Protein AF-A0A924ZQ50-F1 (afdb_monomer)

Nearest PDB structures (foldseek):
  4h9d-assembly1_A  TM=5.809E-01  e=6.322E-04  Geobacter metallireducens GS-15
  8d2p-assembly1_A  TM=6.680E-01  e=6.551E-03  Acidothermus cellulolyticus 11B
  4h9d-assembly1_B  TM=6.074E-01  e=2.237E-03  Geobacter metallireducens GS-15
  4h9d-assembly1_C  TM=6.379E-01  e=6.551E-03  Geobacter metallireducens GS-15
  6o0y-assembly1_A  TM=4.515E-01  e=3.093E-01  Streptococcus pyogenes

Sequence (157 aa):
MKKLSELKLLQSIKTGKGLIKLIFSLRTIRRTEKVTDVKRTALTKKQRERVLEKTDAHCHICGIKLEPNDFHADHVKPHSAGGIHAENNYLPSCAICNKLRWHYSPEEIQVILKLGVWAKTKVLDESDLGVAIANHFVKHEMSLRQKRKGSANKKEV

Radius of gyration: 18.88 Å; Cα contacts (8 Å, |Δi|>4): 139; chains: 1; bounding box: 37×43×46 Å

pLDDT: mean 89.22, std 12.05, range [37.66, 98.56]

Solvent-accessible surface area (backbone atoms only — not comparable to full-atom values): 9201 Å² total; per-residue (Å²): 131,85,79,72,59,63,69,60,53,59,73,68,50,89,45,72,72,49,51,52,51,48,56,51,47,52,55,48,50,61,61,73,59,45,55,76,90,75,82,87,68,85,78,53,72,71,51,49,53,57,29,30,57,77,47,78,33,22,15,78,82,81,60,49,80,46,53,98,91,57,61,40,79,38,54,73,49,34,56,49,69,70,28,65,90,44,69,91,34,38,40,30,23,43,73,66,56,49,62,73,50,63,74,59,51,76,62,53,48,53,52,51,50,53,51,50,57,52,50,52,56,37,42,73,64,65,40,76,65,13,48,49,53,49,53,56,50,52,54,50,52,53,51,54,53,52,52,52,52,58,57,51,65,64,72,79,110

Secondary struct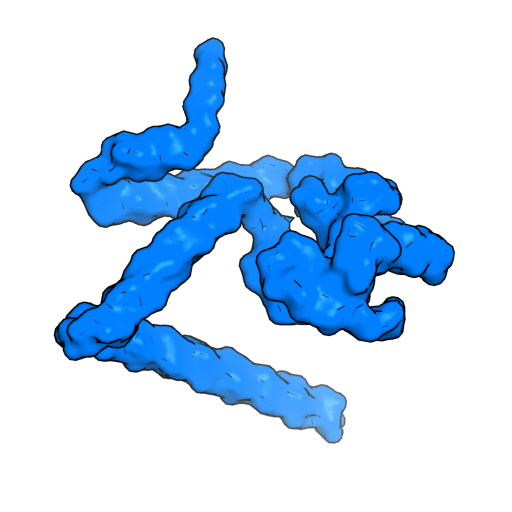ure (DSSP, 8-state):
-----HHHHHHH--SHHHHHHHHHHHHHHHHHTPPP-PPP-PPPHHHHHHHHHTTTTB-TTT--B-BTTB-EEEESS-GGGT--SSGGGEEEE-HHHHHHHTT--HHHHHHHHHHHHHHHHHHTT--HHHHHHHHHHHHHHHHHHHHHHHHHHTT--

Foldseek 3Di:
DPPPPCVVVVVVDDDPVSVVVSLVVQVVCLVVLFDPDDDDDDDDLVLLVVQCVVLVQAAPPPRHHHDSVAWDFAFCQDVRNVGDPDSVRTHTHHPVVSVVPPNRDPSSVVSVVVVVVVLVVLLVVVPPSNVVSVVVVVVVVVVVVVVVVVVVVVVVD

Structure (mmCIF, N/CA/C/O backbone):
data_AF-A0A924ZQ50-F1
#
_entry.id   AF-A0A924ZQ50-F1
#
loop_
_atom_site.group_PDB
_atom_site.id
_atom_site.type_symbol
_atom_site.label_atom_id
_atom_site.label_alt_id
_atom_site.label_comp_id
_atom_site.label_asym_id
_atom_site.label_entity_id
_atom_site.label_seq_id
_atom_site.pdbx_PDB_ins_code
_atom_site.Cartn_x
_atom_site.Cartn_y
_atom_site.Cartn_z
_atom_site.occupancy
_atom_site.B_iso_or_equiv
_atom_site.auth_seq_id
_atom_site.auth_comp_id
_atom_site.auth_asym_id
_atom_site.auth_atom_id
_atom_site.pdbx_PDB_model_num
ATOM 1 N N . MET A 1 1 ? -8.324 29.001 -7.395 1.00 37.66 1 MET A N 1
ATOM 2 C CA . MET A 1 1 ? -7.704 28.103 -8.401 1.00 37.66 1 MET A CA 1
ATOM 3 C C . MET A 1 1 ? -8.115 26.669 -8.084 1.00 37.66 1 MET A C 1
ATOM 5 O O . MET A 1 1 ? -7.916 26.248 -6.953 1.00 37.66 1 MET A O 1
ATOM 9 N N . LYS A 1 2 ? -8.743 25.931 -9.012 1.00 40.94 2 LYS A N 1
ATOM 10 C CA . LYS A 1 2 ? -9.105 24.519 -8.774 1.00 40.94 2 LYS A CA 1
ATOM 11 C C . LYS A 1 2 ? -7.809 23.704 -8.679 1.00 40.94 2 LYS A C 1
ATOM 13 O O . LYS A 1 2 ? -7.076 23.646 -9.662 1.00 40.94 2 LYS A O 1
ATOM 18 N N . LYS A 1 3 ? -7.514 23.112 -7.515 1.00 51.44 3 LYS A N 1
ATOM 19 C CA . LYS A 1 3 ? -6.412 22.148 -7.348 1.00 51.44 3 LYS A CA 1
ATOM 20 C C . LYS A 1 3 ? -6.671 21.036 -8.375 1.00 51.44 3 LYS A C 1
ATOM 22 O O . LYS A 1 3 ? -7.692 20.355 -8.280 1.00 51.44 3 LYS A O 1
ATOM 27 N N . LEU A 1 4 ? -5.855 20.928 -9.429 1.00 56.84 4 LEU A N 1
ATOM 28 C CA . LEU A 1 4 ? -5.987 19.794 -10.344 1.00 56.84 4 LEU A CA 1
ATOM 29 C C . LE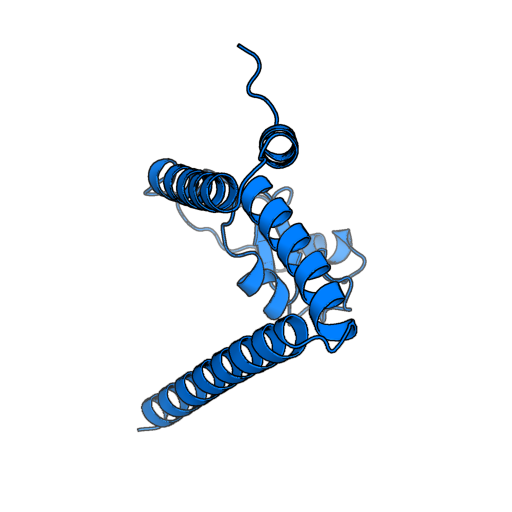U A 1 4 ? -5.788 18.532 -9.506 1.00 56.84 4 LEU A C 1
ATOM 31 O O . LEU A 1 4 ? -4.816 18.448 -8.760 1.00 56.84 4 LEU A O 1
ATOM 35 N N . SER A 1 5 ? -6.698 17.565 -9.627 1.00 63.19 5 SER A N 1
ATOM 36 C CA . SER A 1 5 ? -6.483 16.231 -9.065 1.00 63.19 5 SER A CA 1
ATOM 37 C C . SER A 1 5 ? -5.115 15.736 -9.533 1.00 63.19 5 SER A C 1
ATOM 39 O O . SER A 1 5 ? -4.858 15.760 -10.738 1.00 63.19 5 SER A O 1
ATOM 41 N N . GLU A 1 6 ? -4.243 15.301 -8.629 1.00 64.62 6 GLU A N 1
ATOM 42 C CA . GLU A 1 6 ? -2.827 15.040 -8.938 1.00 64.62 6 GLU A CA 1
ATOM 43 C C . GLU A 1 6 ? -2.646 13.914 -9.976 1.00 64.62 6 GLU A C 1
ATOM 45 O O . GLU A 1 6 ? -1.638 13.853 -10.678 1.00 64.62 6 GLU A O 1
ATOM 50 N N . LEU A 1 7 ? -3.683 13.102 -10.211 1.00 64.31 7 LEU A N 1
ATOM 51 C CA . LEU A 1 7 ? -3.731 12.167 -11.336 1.00 64.31 7 LEU A CA 1
ATOM 52 C C . LEU A 1 7 ? -3.655 12.858 -12.717 1.00 64.31 7 LEU A C 1
ATOM 54 O O . LEU A 1 7 ? -3.057 12.317 -13.645 1.00 64.31 7 LEU A O 1
ATOM 58 N N . LYS A 1 8 ? -4.211 14.070 -12.854 1.00 71.38 8 LYS A N 1
ATOM 59 C CA . LYS A 1 8 ? -4.071 14.915 -14.056 1.00 71.38 8 LYS A CA 1
ATOM 60 C C . LYS A 1 8 ? -2.648 15.454 -14.191 1.00 71.38 8 LYS A C 1
ATOM 62 O O . LYS A 1 8 ? -2.157 15.613 -15.304 1.00 71.38 8 LYS A O 1
ATOM 67 N N . LEU A 1 9 ? -1.965 15.691 -13.067 1.00 71.44 9 LEU A N 1
ATOM 68 C CA . LEU A 1 9 ? -0.561 16.090 -13.075 1.00 71.44 9 LEU A CA 1
ATOM 69 C C . LEU A 1 9 ? 0.308 14.949 -13.610 1.00 71.44 9 LEU A C 1
ATOM 71 O O . LEU A 1 9 ? 1.117 15.191 -14.500 1.00 71.44 9 LEU A O 1
ATOM 75 N N . LEU A 1 10 ? 0.069 13.705 -13.174 1.00 80.19 10 LEU A N 1
ATOM 76 C CA . LEU A 1 10 ? 0.759 12.530 -13.718 1.00 80.19 10 LEU A CA 1
ATOM 77 C C . LEU A 1 10 ? 0.606 12.414 -15.247 1.00 80.19 10 LEU A C 1
ATOM 79 O O . LEU A 1 10 ? 1.589 12.149 -15.930 1.00 80.19 10 LEU A O 1
ATOM 83 N N . GLN A 1 11 ? -0.590 12.660 -15.792 1.00 81.62 11 GLN A N 1
ATOM 84 C CA . GLN A 1 11 ? -0.853 12.615 -17.242 1.00 81.62 11 GLN A CA 1
ATOM 85 C C . GLN A 1 11 ? -0.095 13.689 -18.039 1.00 81.62 11 GLN A C 1
ATOM 87 O O . GLN A 1 11 ? 0.165 13.511 -19.225 1.00 81.62 11 GLN A O 1
ATOM 92 N N . SER A 1 12 ? 0.267 14.800 -17.396 1.00 85.19 12 SER A N 1
ATOM 93 C CA . SER A 1 12 ? 1.005 15.904 -18.022 1.00 85.19 12 SER A CA 1
ATOM 94 C C . SER A 1 12 ? 2.530 15.724 -18.002 1.00 85.19 12 SER A C 1
ATOM 96 O O . SER A 1 12 ? 3.252 16.472 -18.666 1.00 85.19 12 SER A O 1
ATOM 98 N N . ILE A 1 13 ? 3.042 14.746 -17.245 1.00 90.12 13 ILE A N 1
ATOM 99 C CA . ILE A 1 13 ? 4.480 14.505 -17.092 1.00 90.12 13 ILE A CA 1
ATOM 100 C C . ILE A 1 13 ? 5.037 13.855 -18.358 1.00 90.12 13 ILE A C 1
ATOM 102 O O . ILE A 1 13 ? 4.616 12.776 -18.759 1.00 90.12 13 ILE A O 1
ATOM 106 N N . LYS A 1 14 ? 6.050 14.496 -18.949 1.00 92.00 14 LYS A N 1
ATOM 107 C CA . LYS A 1 14 ? 6.687 14.044 -20.199 1.00 92.00 14 LYS A CA 1
ATOM 108 C C . LYS A 1 14 ? 8.049 13.375 -20.009 1.00 92.00 14 LYS A C 1
ATOM 110 O O . LYS A 1 14 ? 8.627 12.884 -20.968 1.00 92.00 14 LYS A O 1
ATOM 115 N N . THR A 1 15 ? 8.611 13.403 -18.798 1.00 95.12 15 THR A N 1
ATOM 116 C CA . THR A 1 15 ? 9.980 12.928 -18.539 1.00 95.12 15 THR A CA 1
ATOM 117 C C . THR A 1 15 ? 10.083 12.169 -17.221 1.00 95.12 15 THR A C 1
ATOM 119 O O . THR A 1 15 ? 9.364 12.465 -16.264 1.00 95.12 15 THR A O 1
ATOM 122 N N . GLY A 1 16 ? 11.052 11.251 -17.127 1.00 93.94 16 GLY A N 1
ATOM 123 C CA . GLY A 1 16 ? 11.357 10.542 -15.878 1.00 93.94 16 GLY A CA 1
ATOM 124 C C . GLY A 1 16 ? 11.728 11.488 -14.728 1.00 93.94 16 GLY A C 1
ATOM 125 O O . GLY A 1 16 ? 11.264 11.308 -13.604 1.00 93.94 16 GLY A O 1
ATOM 126 N N . LYS A 1 17 ? 12.467 12.574 -15.013 1.00 96.00 17 LYS A N 1
ATOM 127 C CA . LYS A 1 17 ? 12.763 13.631 -14.025 1.00 96.00 17 LYS A CA 1
ATOM 128 C C . LYS A 1 17 ? 11.485 14.282 -13.479 1.00 96.00 17 LYS A C 1
ATOM 130 O O . LYS A 1 17 ? 11.430 14.603 -12.295 1.00 96.00 17 LYS A O 1
ATOM 135 N N . GLY A 1 18 ? 10.460 14.462 -14.315 1.00 94.75 18 GLY A N 1
ATOM 136 C CA . GLY A 1 18 ? 9.156 14.972 -13.889 1.00 94.75 18 GLY A CA 1
ATOM 137 C C . GLY A 1 18 ? 8.437 14.022 -12.928 1.00 94.75 18 GLY A C 1
ATOM 138 O O . GLY A 1 18 ? 7.946 14.467 -11.893 1.00 94.75 18 GLY A O 1
ATOM 139 N N . LEU A 1 19 ? 8.451 12.715 -13.212 1.00 94.50 19 LEU A N 1
ATOM 140 C CA . LEU A 1 19 ? 7.853 11.701 -12.335 1.00 94.50 19 LEU A CA 1
ATOM 141 C C . LEU A 1 19 ? 8.544 11.647 -10.969 1.00 94.50 19 LEU A C 1
ATOM 143 O O . LEU A 1 19 ? 7.880 11.616 -9.936 1.00 94.50 19 LEU A O 1
ATOM 147 N N . ILE A 1 20 ? 9.876 11.703 -10.962 1.00 96.19 20 ILE A N 1
ATOM 148 C CA . ILE A 1 20 ? 10.668 11.758 -9.730 1.00 96.19 20 ILE A CA 1
ATOM 149 C C . ILE A 1 20 ? 10.268 12.983 -8.894 1.00 96.19 20 ILE A C 1
ATOM 151 O O . ILE A 1 20 ? 9.989 12.845 -7.703 1.00 96.19 20 ILE A O 1
ATOM 155 N N . LYS A 1 21 ? 10.172 14.169 -9.513 1.00 95.06 21 LYS A N 1
ATOM 156 C CA . LYS A 1 21 ? 9.731 15.399 -8.831 1.00 95.06 21 LYS A CA 1
ATOM 157 C C . LYS A 1 21 ? 8.324 15.268 -8.244 1.00 95.06 21 LYS A C 1
ATOM 159 O O . LYS A 1 21 ? 8.121 15.686 -7.107 1.00 95.06 21 LYS A O 1
ATOM 164 N N . LEU A 1 22 ? 7.385 14.665 -8.978 1.00 92.75 22 LEU A N 1
ATOM 165 C CA . LEU A 1 22 ? 6.033 14.405 -8.478 1.00 92.75 22 LEU A CA 1
ATOM 166 C C . LEU A 1 22 ? 6.070 13.527 -7.223 1.00 92.75 22 LEU A C 1
ATOM 168 O O . LEU A 1 22 ? 5.545 13.925 -6.190 1.00 92.75 22 LEU A O 1
ATOM 172 N N . ILE A 1 23 ? 6.740 12.373 -7.279 1.00 94.62 23 ILE A N 1
ATOM 173 C CA . ILE A 1 23 ? 6.826 11.439 -6.144 1.00 94.62 23 ILE A CA 1
ATOM 174 C C . ILE A 1 23 ? 7.458 12.114 -4.918 1.00 94.62 23 ILE A C 1
ATOM 176 O O . ILE A 1 23 ? 6.980 11.938 -3.795 1.00 94.62 23 ILE A O 1
ATOM 180 N N . PHE A 1 24 ? 8.508 12.917 -5.116 1.00 95.50 24 PHE A N 1
ATOM 181 C CA . PHE A 1 24 ? 9.101 13.699 -4.031 1.00 95.50 24 PHE A CA 1
ATOM 182 C C . PHE A 1 24 ? 8.125 14.722 -3.450 1.00 95.50 24 PHE A C 1
ATOM 184 O O . PHE A 1 24 ? 8.027 14.824 -2.230 1.00 95.50 24 PHE A O 1
ATOM 191 N N . SER A 1 25 ? 7.392 15.449 -4.295 1.00 93.56 25 SER A N 1
ATOM 192 C CA . SER A 1 25 ? 6.405 16.434 -3.852 1.00 93.56 25 SER A CA 1
ATOM 193 C C . SER A 1 25 ? 5.301 15.787 -3.015 1.00 93.56 25 SER A C 1
ATOM 195 O O . SER A 1 25 ? 5.063 16.244 -1.900 1.00 93.56 25 SER A O 1
ATOM 197 N N . LEU A 1 26 ? 4.720 14.679 -3.483 1.00 92.31 26 LEU A N 1
ATOM 198 C CA . LEU A 1 26 ? 3.684 13.939 -2.756 1.00 92.31 26 LEU A CA 1
ATOM 199 C C . LEU A 1 26 ? 4.175 13.461 -1.383 1.00 92.31 26 LEU A C 1
ATOM 201 O O . LEU A 1 26 ? 3.523 13.664 -0.357 1.00 92.31 26 LEU A O 1
ATOM 205 N N . ARG A 1 27 ? 5.387 12.893 -1.343 1.00 94.12 27 ARG A N 1
ATOM 206 C CA . ARG A 1 27 ? 6.023 12.461 -0.095 1.00 94.12 27 ARG A CA 1
ATOM 207 C C . ARG A 1 27 ? 6.245 13.625 0.869 1.00 94.12 27 ARG A C 1
ATOM 209 O O . ARG A 1 27 ? 6.107 13.435 2.078 1.00 94.12 27 ARG A O 1
ATOM 216 N N . THR A 1 28 ? 6.650 14.788 0.363 1.00 94.50 28 THR A N 1
ATOM 217 C CA . THR A 1 28 ? 6.859 15.989 1.178 1.00 94.50 28 THR A CA 1
ATOM 218 C C . THR A 1 28 ? 5.536 16.481 1.747 1.00 94.50 28 THR A C 1
ATOM 220 O O . THR A 1 28 ? 5.452 16.618 2.962 1.00 94.50 28 THR A O 1
ATOM 223 N N . ILE A 1 29 ? 4.500 16.624 0.914 1.00 91.12 29 ILE A N 1
ATOM 224 C CA . ILE A 1 29 ? 3.156 17.060 1.326 1.00 91.12 29 ILE A CA 1
ATOM 225 C C . ILE A 1 29 ? 2.627 16.177 2.459 1.00 91.12 29 ILE A C 1
ATOM 227 O O . ILE A 1 29 ? 2.320 16.675 3.541 1.00 91.12 29 ILE A O 1
ATOM 231 N N . ARG A 1 30 ? 2.635 14.848 2.282 1.00 91.12 30 ARG A N 1
ATOM 232 C CA . ARG A 1 30 ? 2.183 13.915 3.328 1.00 91.12 30 ARG A CA 1
ATOM 233 C C . ARG A 1 30 ? 2.948 14.070 4.646 1.00 91.12 30 ARG A C 1
ATOM 235 O O . ARG A 1 30 ? 2.392 13.841 5.718 1.00 91.12 30 ARG A O 1
ATOM 242 N N . ARG A 1 31 ? 4.245 14.380 4.583 1.00 91.38 31 ARG A N 1
ATOM 243 C CA . ARG A 1 31 ? 5.083 14.552 5.778 1.00 91.38 31 ARG A CA 1
ATOM 244 C C . ARG A 1 31 ? 4.811 15.875 6.481 1.00 91.38 31 ARG A C 1
ATOM 246 O O . ARG A 1 31 ? 4.807 15.886 7.707 1.00 91.38 31 ARG A O 1
ATOM 253 N N . THR A 1 32 ? 4.608 16.952 5.727 1.00 90.38 32 THR A N 1
ATOM 254 C CA . THR A 1 32 ? 4.369 18.296 6.266 1.00 90.38 32 THR A CA 1
ATOM 255 C C . THR A 1 32 ? 2.953 18.464 6.800 1.00 90.38 32 THR A C 1
ATOM 257 O O . THR A 1 32 ? 2.763 19.144 7.796 1.00 90.38 32 THR A O 1
ATOM 260 N N . GLU A 1 33 ? 1.966 17.807 6.191 1.00 87.56 33 GLU A N 1
ATOM 261 C CA . GLU A 1 33 ? 0.559 17.854 6.621 1.00 87.56 33 GLU A CA 1
ATOM 262 C C . GLU A 1 33 ? 0.239 16.863 7.754 1.00 87.56 33 GLU A C 1
ATOM 264 O O . GLU A 1 33 ? -0.923 16.642 8.101 1.00 87.56 33 GLU A O 1
ATOM 269 N N . LYS A 1 34 ? 1.262 16.228 8.339 1.00 86.94 34 LYS A N 1
ATOM 270 C CA . LYS A 1 34 ? 1.072 15.263 9.416 1.00 86.94 34 LYS A CA 1
ATOM 271 C C . LYS A 1 34 ? 0.576 15.967 10.679 1.00 86.94 34 LYS A C 1
ATOM 273 O O . LYS A 1 34 ? 1.306 16.736 11.293 1.00 86.94 34 LYS A O 1
ATOM 278 N N . VAL A 1 35 ? -0.626 15.613 11.119 1.00 86.12 35 VAL A N 1
ATOM 279 C CA . VAL A 1 35 ? -1.202 16.087 12.380 1.00 86.12 35 VAL A CA 1
ATOM 280 C C . VAL A 1 35 ? -0.499 15.404 13.561 1.00 86.12 35 VAL A C 1
ATOM 282 O O . VAL A 1 35 ? -0.353 14.173 13.579 1.00 86.12 35 VAL A O 1
ATOM 285 N N . THR A 1 36 ? -0.051 16.197 14.537 1.00 76.62 36 THR A N 1
ATOM 286 C CA . THR A 1 36 ? 0.500 15.728 15.819 1.00 76.62 36 THR A CA 1
ATOM 287 C C . THR A 1 36 ? -0.604 15.648 16.880 1.00 76.62 36 THR A C 1
ATOM 289 O O . THR A 1 36 ? -1.660 16.252 16.733 1.00 76.62 36 THR A O 1
ATOM 292 N N . ASP A 1 37 ? -0.399 14.835 17.919 1.00 70.50 37 ASP A N 1
ATOM 293 C CA . ASP A 1 37 ? -1.243 14.804 19.132 1.00 70.50 37 ASP A CA 1
ATOM 294 C C . ASP A 1 37 ? -2.703 14.344 18.989 1.00 70.50 37 ASP A C 1
ATOM 296 O O . ASP A 1 37 ? -3.528 14.542 19.880 1.00 70.50 37 ASP A O 1
ATOM 300 N N . VAL A 1 38 ? -3.036 13.623 17.917 1.00 72.44 38 VAL A N 1
ATOM 301 C CA . VAL A 1 38 ? -4.354 12.981 17.814 1.00 72.44 38 VAL A CA 1
ATOM 302 C C . VAL A 1 38 ? -4.379 11.705 18.672 1.00 72.44 38 VAL A C 1
ATOM 304 O O . VAL A 1 38 ? -3.571 10.786 18.493 1.00 72.44 38 VAL A O 1
ATOM 307 N N . LYS A 1 39 ? -5.302 11.652 19.641 1.00 78.31 39 LYS A N 1
ATOM 308 C CA . LYS A 1 39 ? -5.442 10.534 20.585 1.00 78.31 39 LYS A CA 1
ATOM 309 C C . LYS A 1 39 ? -5.934 9.275 19.873 1.00 78.31 39 LYS A C 1
ATOM 311 O O . LYS A 1 39 ? -7.020 9.256 19.292 1.00 78.31 39 LYS A O 1
ATOM 316 N N . ARG A 1 40 ? -5.168 8.189 19.999 1.00 79.81 40 ARG A N 1
ATOM 317 C CA . ARG A 1 40 ? -5.566 6.882 19.469 1.00 79.81 40 ARG A CA 1
ATOM 318 C C . ARG A 1 40 ? -6.617 6.221 20.345 1.00 79.81 40 ARG A C 1
ATOM 320 O O . ARG A 1 4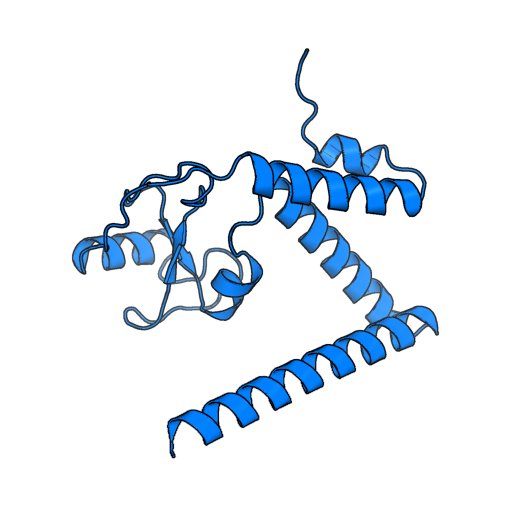0 ? -6.430 6.114 21.553 1.00 79.81 40 ARG A O 1
ATOM 327 N N . THR A 1 41 ? -7.681 5.729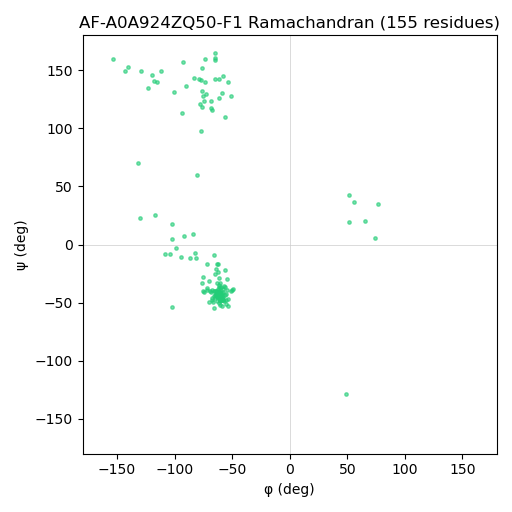 19.717 1.00 84.69 41 THR A N 1
ATOM 328 C CA . THR A 1 41 ? -8.731 4.952 20.390 1.00 84.69 41 THR A CA 1
ATOM 329 C C . THR A 1 41 ? -8.879 3.592 19.717 1.00 84.69 41 THR A C 1
ATOM 331 O O . THR A 1 41 ? -8.876 3.500 18.487 1.00 84.69 41 THR A O 1
ATOM 334 N N . ALA A 1 42 ? -8.971 2.532 20.521 1.00 86.88 42 ALA A N 1
ATOM 335 C CA . ALA A 1 42 ? -9.215 1.181 20.030 1.00 86.88 42 ALA A CA 1
ATOM 336 C C . ALA A 1 42 ? -10.704 0.985 19.708 1.00 86.88 42 ALA A C 1
ATOM 338 O O . ALA A 1 42 ? -11.571 1.482 20.425 1.00 86.88 42 ALA A O 1
ATOM 339 N N . LEU A 1 43 ? -10.998 0.239 18.642 1.00 90.19 43 LEU A N 1
ATOM 340 C CA . LEU A 1 43 ? -12.363 -0.190 18.345 1.00 90.19 43 LEU A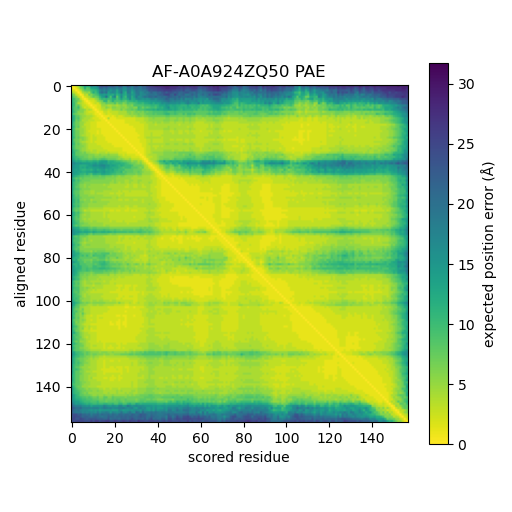 CA 1
ATOM 341 C C . LEU A 1 43 ? -12.789 -1.301 19.308 1.00 90.19 43 LEU A C 1
ATOM 343 O O . LEU A 1 43 ? -12.022 -2.223 19.585 1.00 90.19 43 LEU A O 1
ATOM 347 N N . THR A 1 44 ? -14.040 -1.247 19.751 1.00 93.56 44 THR A N 1
ATOM 348 C CA . THR A 1 44 ? -14.695 -2.356 20.455 1.00 93.56 44 THR A CA 1
ATOM 349 C C . THR A 1 44 ? -14.861 -3.571 19.536 1.00 93.56 44 THR A C 1
ATOM 351 O O . THR A 1 44 ? -14.879 -3.436 18.310 1.00 93.56 44 THR A O 1
ATOM 354 N N . LYS A 1 45 ? -15.055 -4.765 20.112 1.00 94.00 45 LYS A N 1
ATOM 355 C CA . LYS A 1 45 ? -15.326 -5.994 19.344 1.00 94.00 45 LYS A CA 1
ATOM 356 C C . LYS A 1 45 ? -16.517 -5.825 18.389 1.00 94.00 45 LYS A C 1
ATOM 358 O O . LYS A 1 45 ? -16.376 -6.074 17.199 1.00 94.00 45 LYS A O 1
ATOM 363 N N . LYS A 1 46 ? -17.627 -5.267 18.883 1.00 95.00 46 LYS A N 1
ATOM 364 C CA . LYS A 1 46 ? -18.838 -5.013 18.087 1.00 95.00 46 LYS A CA 1
ATOM 365 C C . LYS A 1 46 ? -18.598 -4.038 16.925 1.00 95.00 46 LYS A C 1
ATOM 367 O O . LYS A 1 46 ? -19.166 -4.197 15.854 1.00 95.00 46 LYS A O 1
ATOM 372 N N . GLN A 1 47 ? -17.754 -3.018 17.116 1.00 95.00 47 GLN A N 1
ATOM 373 C CA . GLN A 1 47 ? -17.352 -2.126 16.018 1.00 95.00 47 GLN A CA 1
ATOM 374 C C . GLN A 1 47 ? -16.487 -2.854 14.989 1.00 95.00 47 GLN A C 1
ATOM 376 O O . GLN A 1 47 ? -16.628 -2.611 13.797 1.00 95.00 47 GLN A O 1
ATOM 381 N N . ARG A 1 48 ? -15.586 -3.740 15.429 1.00 95.62 48 ARG A N 1
ATOM 382 C CA . ARG A 1 48 ? -14.761 -4.542 14.518 1.00 95.62 48 ARG A CA 1
ATOM 383 C C . ARG A 1 48 ? -15.613 -5.489 13.673 1.00 95.62 48 ARG A C 1
ATOM 385 O O . ARG A 1 48 ? -15.394 -5.540 12.470 1.00 95.62 48 ARG A O 1
ATOM 392 N N . GLU A 1 49 ? -16.591 -6.160 14.274 1.00 96.06 49 GLU A N 1
ATOM 393 C CA . GLU A 1 49 ? -17.568 -6.999 13.561 1.00 96.06 49 GLU A CA 1
ATOM 394 C C . GLU A 1 49 ? -18.281 -6.191 12.467 1.00 96.06 49 GLU A C 1
ATOM 396 O O . GLU A 1 49 ? -18.196 -6.543 11.293 1.00 96.06 49 GLU A O 1
ATOM 401 N N . ARG A 1 50 ? -18.824 -5.014 12.806 1.00 96.81 50 ARG A N 1
ATOM 402 C CA . ARG A 1 50 ? -19.456 -4.126 11.814 1.00 96.81 50 ARG A CA 1
ATOM 403 C C . ARG A 1 50 ? -18.504 -3.633 10.728 1.00 96.81 50 ARG A C 1
ATOM 405 O O . ARG A 1 50 ? -18.912 -3.466 9.587 1.00 96.81 50 ARG A O 1
ATOM 412 N N . VAL A 1 51 ? -17.229 -3.384 11.045 1.00 97.25 51 VAL A N 1
ATOM 413 C CA . VAL A 1 51 ? -16.224 -3.035 10.025 1.00 97.25 51 VAL A CA 1
ATOM 414 C C . VAL A 1 51 ? -16.014 -4.197 9.056 1.00 97.25 51 VAL A C 1
ATOM 416 O O . VAL A 1 51 ? -15.936 -3.954 7.857 1.00 97.25 51 VAL A O 1
ATOM 419 N N . LEU A 1 52 ? -15.935 -5.432 9.553 1.00 97.69 52 LEU A N 1
ATOM 420 C CA . LEU A 1 52 ? -15.752 -6.629 8.732 1.00 97.69 52 LEU A CA 1
ATOM 421 C C . LEU A 1 52 ? -16.947 -6.886 7.799 1.00 97.69 52 LEU A C 1
ATOM 423 O O . LEU A 1 52 ? -16.758 -7.237 6.635 1.00 97.69 52 LEU A O 1
ATOM 427 N N . GLU A 1 53 ? -18.166 -6.664 8.293 1.00 97.50 53 GLU A N 1
ATOM 428 C CA . GLU A 1 53 ? -19.418 -6.842 7.543 1.00 97.50 53 GLU A CA 1
ATOM 429 C C . GLU A 1 53 ? -19.517 -5.933 6.308 1.00 97.50 53 GLU A C 1
ATOM 431 O O . GLU A 1 53 ? -20.112 -6.326 5.307 1.00 97.50 53 GLU A O 1
ATOM 436 N N . LYS A 1 54 ? -18.875 -4.753 6.318 1.00 97.75 54 LYS A N 1
ATOM 437 C CA . LYS A 1 54 ? -18.918 -3.788 5.197 1.00 97.75 54 LYS A CA 1
ATOM 438 C C . LYS A 1 54 ? -18.460 -4.349 3.854 1.00 97.75 54 LYS A C 1
ATOM 440 O O . LYS A 1 54 ? -18.754 -3.756 2.820 1.00 97.75 54 LYS A O 1
ATOM 445 N N . THR A 1 55 ? -17.672 -5.416 3.871 1.00 97.94 55 THR A N 1
ATOM 446 C CA . THR A 1 55 ? -17.060 -6.006 2.677 1.00 97.94 55 THR A CA 1
ATOM 447 C C . THR A 1 55 ? -17.293 -7.512 2.604 1.00 97.94 55 THR A C 1
ATOM 449 O O . THR A 1 55 ? -16.509 -8.219 1.972 1.00 97.94 55 THR A O 1
ATOM 452 N N . ASP A 1 56 ? -18.329 -8.019 3.283 1.00 98.00 56 ASP A N 1
ATOM 453 C CA . ASP A 1 56 ? -18.598 -9.458 3.394 1.00 98.00 56 ASP A CA 1
ATOM 454 C C . ASP A 1 56 ? -17.358 -10.246 3.870 1.00 98.00 56 ASP A C 1
ATOM 456 O O . ASP A 1 56 ? -16.969 -11.280 3.323 1.00 98.00 56 ASP A O 1
ATOM 460 N N . ALA A 1 57 ? -16.651 -9.706 4.866 1.00 97.88 57 ALA A N 1
ATOM 461 C CA . ALA A 1 57 ? -15.398 -10.265 5.363 1.00 97.88 57 ALA A CA 1
ATOM 462 C C . ALA A 1 57 ? -14.309 -10.453 4.285 1.00 97.88 57 ALA A C 1
ATOM 464 O O . ALA A 1 57 ? -13.535 -11.403 4.345 1.00 97.88 57 ALA A O 1
ATOM 465 N N . HIS A 1 58 ? -14.209 -9.545 3.311 1.00 98.56 58 HIS A N 1
ATOM 466 C CA . HIS A 1 58 ? -13.093 -9.502 2.361 1.00 98.56 58 HIS A CA 1
ATOM 467 C C . HIS A 1 58 ? -12.222 -8.264 2.573 1.00 98.56 58 HIS A C 1
ATOM 469 O O . HIS A 1 58 ? -12.689 -7.197 2.972 1.00 98.56 58 HIS A O 1
ATOM 475 N N . CYS A 1 59 ? -10.928 -8.358 2.280 1.00 98.31 59 CYS A N 1
ATOM 476 C CA . CYS A 1 59 ? -10.056 -7.192 2.292 1.00 98.31 59 CYS A CA 1
ATOM 477 C C . CYS A 1 59 ? -10.537 -6.167 1.262 1.00 98.31 59 CYS A C 1
ATOM 479 O O . CYS A 1 59 ? -10.599 -6.469 0.074 1.00 98.31 59 CYS A O 1
ATOM 481 N N . HIS A 1 60 ? -10.761 -4.924 1.691 1.00 97.69 60 HIS A N 1
ATOM 482 C CA . HIS A 1 60 ? -11.240 -3.865 0.797 1.00 97.69 60 HIS A CA 1
ATOM 483 C C . HIS A 1 60 ? -10.244 -3.460 -0.311 1.00 97.69 60 HIS A C 1
ATOM 485 O O . HIS A 1 60 ? -10.595 -2.677 -1.187 1.00 97.69 60 HIS A O 1
ATOM 491 N N . ILE A 1 61 ? -8.997 -3.948 -0.251 1.00 96.62 61 ILE A N 1
ATOM 492 C CA . ILE A 1 61 ? -7.929 -3.628 -1.209 1.00 96.62 61 ILE A CA 1
ATOM 493 C C . ILE A 1 61 ? -7.728 -4.773 -2.204 1.00 96.62 61 ILE A C 1
ATOM 495 O O . ILE A 1 61 ? -7.737 -4.534 -3.406 1.00 96.62 61 ILE A O 1
ATOM 499 N N . CYS A 1 62 ? -7.516 -6.005 -1.725 1.00 97.44 62 CYS A N 1
ATOM 500 C CA . CYS A 1 62 ? -7.204 -7.148 -2.593 1.00 97.44 62 CYS A CA 1
ATOM 501 C C . CYS A 1 62 ? -8.332 -8.175 -2.737 1.00 97.44 62 CYS A C 1
ATOM 503 O O . CYS A 1 62 ? -8.190 -9.098 -3.531 1.00 97.44 62 CYS A O 1
ATOM 505 N N . GLY A 1 63 ? -9.415 -8.057 -1.967 1.00 97.81 63 GLY A N 1
ATOM 506 C CA . GLY A 1 63 ? -10.547 -8.980 -2.030 1.00 97.81 63 GLY A CA 1
ATOM 507 C C . GLY A 1 63 ? -10.311 -10.356 -1.403 1.00 97.81 63 GLY A C 1
ATOM 508 O O . GLY A 1 63 ? -11.188 -11.200 -1.510 1.00 97.81 63 GLY A O 1
ATOM 509 N N . ILE A 1 64 ? -9.175 -10.617 -0.741 1.00 97.88 64 ILE A N 1
ATOM 510 C CA . ILE A 1 64 ? -8.975 -11.895 -0.032 1.00 97.88 64 ILE A CA 1
ATOM 511 C C . ILE A 1 64 ? -9.968 -12.030 1.128 1.00 97.88 64 ILE A C 1
ATOM 513 O O . ILE A 1 64 ? -10.239 -11.035 1.806 1.00 97.88 64 ILE A O 1
ATOM 517 N N . LYS A 1 65 ? -10.480 -13.241 1.375 1.00 98.19 65 LYS A N 1
ATOM 518 C CA . LYS A 1 65 ? -11.313 -13.524 2.551 1.00 98.19 65 LYS A CA 1
ATOM 519 C C . LYS A 1 65 ? -10.509 -13.277 3.831 1.00 98.19 65 LYS A C 1
ATOM 521 O O . LYS A 1 65 ? -9.303 -13.522 3.880 1.00 98.19 65 LYS A O 1
ATOM 526 N N . LEU A 1 66 ? -11.180 -12.738 4.836 1.00 98.12 66 LEU A N 1
ATOM 527 C CA . LEU A 1 66 ? -10.636 -12.393 6.138 1.00 98.12 66 LEU A CA 1
ATOM 528 C C . LEU A 1 66 ? -11.338 -13.207 7.214 1.00 98.12 66 LEU A C 1
ATOM 530 O O . LEU A 1 66 ? -12.561 -13.348 7.196 1.00 98.12 66 LEU A O 1
ATOM 534 N N . GLU A 1 67 ? -10.561 -13.658 8.192 1.00 94.88 67 GLU A N 1
ATOM 535 C CA . GLU A 1 67 ? -11.110 -14.276 9.389 1.00 94.88 67 GLU A CA 1
ATOM 536 C C . GLU A 1 67 ? -11.523 -13.193 10.397 1.00 94.88 67 GLU A C 1
ATOM 538 O O . GLU A 1 67 ? -10.807 -12.195 10.557 1.00 94.88 67 GLU A O 1
ATOM 543 N N . PRO A 1 68 ? -12.629 -13.369 11.146 1.00 91.19 68 PRO A N 1
ATOM 544 C CA . PRO A 1 68 ? -13.106 -12.364 12.100 1.00 91.19 68 PRO A CA 1
ATOM 545 C C . PRO A 1 68 ? -12.072 -11.918 13.141 1.00 91.19 68 PRO A C 1
ATOM 547 O O . PRO A 1 68 ? -12.085 -10.770 13.594 1.00 91.19 68 PRO A O 1
ATOM 550 N N . ASN A 1 69 ? -11.145 -12.811 13.491 1.00 89.56 69 ASN A N 1
ATOM 551 C CA . ASN A 1 69 ? -10.088 -12.551 14.464 1.00 89.56 69 ASN A CA 1
ATOM 552 C C . ASN A 1 69 ? -8.736 -12.189 13.826 1.00 89.56 69 ASN A C 1
ATOM 554 O O . ASN A 1 69 ? -7.809 -11.855 14.561 1.00 89.56 69 ASN A O 1
ATOM 558 N N . ASP A 1 70 ? -8.621 -12.199 12.494 1.00 91.69 70 ASP A N 1
ATOM 559 C CA . ASP A 1 70 ? -7.369 -11.941 11.772 1.00 91.69 70 ASP A CA 1
ATOM 560 C C . ASP A 1 70 ? -7.564 -10.924 10.637 1.00 91.69 70 ASP A C 1
ATOM 562 O O . ASP A 1 70 ? -7.529 -11.224 9.442 1.00 91.69 70 ASP A O 1
ATOM 566 N N . PHE A 1 71 ? -7.802 -9.671 11.035 1.00 97.19 71 PHE A N 1
ATOM 567 C CA . PHE A 1 71 ? -7.812 -8.540 10.112 1.00 97.19 71 PHE A CA 1
ATOM 568 C C . PHE A 1 71 ? -7.452 -7.215 10.796 1.00 97.19 71 PHE A C 1
ATOM 570 O O . PHE A 1 71 ? -7.602 -7.026 12.011 1.00 97.19 71 PHE A O 1
ATOM 577 N N . HIS A 1 72 ? -7.039 -6.239 9.992 1.00 96.25 72 HIS A N 1
ATOM 578 C CA . HIS A 1 72 ? -6.816 -4.868 10.436 1.00 96.25 72 HIS A CA 1
ATOM 579 C C . HIS A 1 72 ? -7.995 -3.971 10.062 1.00 96.25 72 HIS A C 1
ATOM 581 O O . HIS A 1 72 ? -8.416 -3.938 8.907 1.00 96.25 72 HIS A O 1
ATOM 587 N N . ALA A 1 73 ? -8.484 -3.195 11.031 1.00 95.38 73 ALA A N 1
ATOM 588 C CA . ALA A 1 73 ? -9.352 -2.057 10.759 1.00 95.38 73 ALA A CA 1
ATOM 589 C C . ALA A 1 73 ? -8.471 -0.910 10.245 1.00 95.38 73 ALA A C 1
ATOM 591 O O . ALA A 1 73 ? -7.811 -0.229 11.031 1.00 95.38 73 ALA A O 1
ATOM 592 N N . ASP A 1 74 ? -8.419 -0.756 8.926 1.00 94.38 74 ASP A N 1
ATOM 593 C CA . ASP A 1 74 ? -7.594 0.235 8.243 1.00 94.38 74 ASP A CA 1
ATOM 594 C C . ASP A 1 74 ? -8.359 1.545 8.057 1.00 94.38 74 ASP A C 1
ATOM 596 O O . ASP A 1 74 ? -9.541 1.557 7.712 1.00 94.38 74 ASP A O 1
ATOM 600 N N . HIS A 1 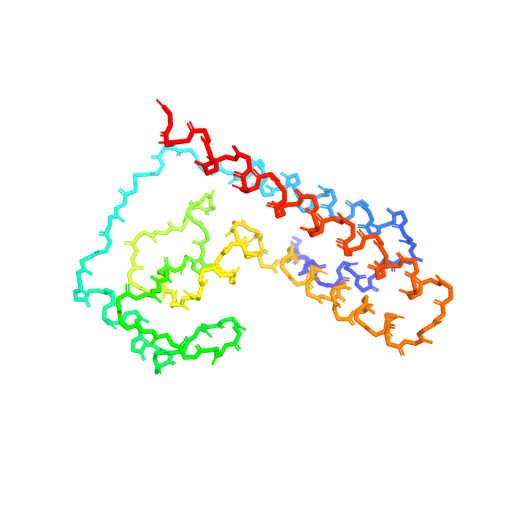75 ? -7.675 2.655 8.317 1.00 92.50 75 HIS A N 1
ATOM 601 C CA . HIS A 1 75 ? -8.230 3.997 8.230 1.00 92.50 75 HIS A CA 1
ATOM 602 C C . HIS A 1 75 ? -8.359 4.438 6.769 1.00 92.50 75 HIS A C 1
ATOM 604 O O . HIS A 1 75 ? -7.349 4.646 6.093 1.00 92.50 75 HIS A O 1
ATOM 610 N N . VAL A 1 76 ? -9.579 4.705 6.302 1.00 92.75 76 VAL A N 1
ATOM 611 C CA . VAL A 1 76 ? -9.835 5.254 4.958 1.00 92.75 76 VAL A CA 1
ATOM 612 C C . VAL A 1 76 ? -9.160 6.616 4.805 1.00 92.75 76 VAL A C 1
ATOM 614 O O . VAL A 1 76 ? -8.351 6.810 3.901 1.00 92.75 76 VAL A O 1
ATOM 617 N N . LYS A 1 77 ? -9.402 7.541 5.736 1.00 89.94 77 LYS A N 1
ATOM 618 C CA . LYS A 1 77 ? -8.581 8.738 5.917 1.00 89.94 77 LYS A CA 1
ATOM 619 C C . LYS A 1 77 ? -7.532 8.433 6.984 1.00 89.94 77 LYS A C 1
ATOM 621 O O . LYS A 1 77 ? -7.928 8.249 8.139 1.00 89.94 77 LYS A O 1
ATOM 626 N N . PRO A 1 78 ? -6.226 8.384 6.650 1.00 86.00 78 PRO A N 1
ATOM 627 C CA . PRO A 1 78 ? -5.189 8.064 7.620 1.00 86.00 78 PRO A CA 1
ATOM 628 C C . PRO A 1 78 ? -5.260 8.973 8.841 1.00 86.00 78 PRO A C 1
ATOM 630 O O . PRO A 1 78 ? -5.444 10.186 8.728 1.00 86.00 78 PRO A O 1
ATOM 633 N N . HIS A 1 79 ? -5.044 8.395 10.017 1.00 82.44 79 HIS A N 1
ATOM 634 C CA . HIS A 1 79 ? -5.029 9.141 11.272 1.00 82.44 79 HIS A CA 1
ATOM 635 C C . HIS A 1 79 ? -4.044 10.324 11.248 1.00 82.44 79 HIS A C 1
ATOM 637 O O . HIS A 1 79 ? -4.367 11.415 11.703 1.00 82.44 79 HIS A O 1
ATOM 643 N N . SER A 1 80 ? -2.865 10.139 10.640 1.00 81.81 80 SER A N 1
ATOM 644 C CA . SER A 1 80 ? -1.857 11.195 10.466 1.00 81.81 80 SER A CA 1
ATOM 645 C C . SER A 1 80 ? -2.326 12.380 9.621 1.00 81.81 80 SER A C 1
ATOM 647 O O . SER A 1 80 ? -1.694 13.421 9.680 1.00 81.81 80 SER A O 1
ATOM 649 N N . ALA A 1 81 ? -3.402 12.236 8.850 1.00 82.50 81 ALA A N 1
ATOM 650 C CA . ALA A 1 81 ? -4.013 13.310 8.071 1.00 82.50 81 ALA A CA 1
ATOM 651 C C . ALA A 1 81 ? -5.289 13.861 8.749 1.00 82.50 81 ALA A C 1
ATOM 653 O O . ALA A 1 81 ? -6.142 14.461 8.095 1.00 82.50 81 ALA A O 1
ATOM 654 N N . GLY A 1 82 ? -5.483 13.597 10.049 1.00 83.00 82 GLY A N 1
ATOM 655 C CA . GLY A 1 82 ? -6.691 13.983 10.784 1.00 83.00 82 GLY A CA 1
ATOM 656 C C . GLY A 1 82 ? -7.891 13.084 10.479 1.00 83.00 82 GLY A C 1
ATOM 657 O O . GLY A 1 82 ? -9.021 13.560 10.358 1.00 83.00 82 GLY A O 1
ATOM 658 N N . GLY A 1 83 ? -7.648 11.793 10.249 1.00 84.06 83 GLY A N 1
ATOM 659 C CA . GLY A 1 83 ? -8.693 10.776 10.191 1.00 84.06 83 GLY A CA 1
ATOM 660 C C . GLY A 1 83 ? -9.209 10.425 11.583 1.00 84.06 83 GLY A C 1
ATOM 661 O O . GLY A 1 83 ? -8.423 10.086 12.465 1.00 84.06 83 GLY A O 1
ATOM 662 N N . ILE A 1 84 ? -10.526 10.480 11.774 1.00 85.19 84 ILE A N 1
ATOM 663 C CA . ILE A 1 84 ? -11.158 10.185 13.064 1.00 85.19 84 ILE A CA 1
ATOM 664 C C . ILE A 1 84 ? -11.202 8.678 13.349 1.00 85.19 84 ILE A C 1
ATOM 666 O O . ILE A 1 84 ? -11.288 7.853 12.436 1.00 85.19 84 ILE A O 1
ATOM 670 N N . HIS A 1 85 ? -11.190 8.319 14.632 1.00 83.69 85 HIS A N 1
ATOM 671 C CA . HIS A 1 85 ? -11.407 6.956 15.124 1.00 83.69 85 HIS A CA 1
ATOM 672 C C . HIS A 1 85 ? -12.901 6.613 15.179 1.00 83.69 85 HIS A C 1
ATOM 674 O O . HIS A 1 85 ? -13.449 6.325 16.239 1.00 83.69 85 HIS A O 1
ATOM 680 N N . ALA A 1 86 ? -13.567 6.670 14.030 1.00 85.75 86 ALA A N 1
ATOM 681 C CA . ALA A 1 86 ? -14.980 6.345 13.904 1.00 85.75 86 ALA A CA 1
ATOM 682 C C . ALA A 1 86 ? -15.166 5.186 12.933 1.00 85.75 86 ALA A C 1
ATOM 684 O O . ALA A 1 86 ? -14.436 5.059 11.954 1.00 85.75 86 ALA A O 1
ATOM 685 N N . GLU A 1 87 ? -16.162 4.349 13.206 1.00 86.38 87 GLU A N 1
ATOM 686 C CA . GLU A 1 87 ? -16.457 3.148 12.428 1.00 86.38 87 GLU A CA 1
ATOM 687 C C . GLU A 1 87 ? -16.572 3.430 10.928 1.00 86.38 87 GLU A C 1
ATOM 689 O O . GLU A 1 87 ? -16.048 2.668 10.125 1.00 86.38 87 GLU A O 1
ATOM 694 N N . ASN A 1 88 ? -17.184 4.548 10.531 1.00 90.69 88 ASN A N 1
ATOM 695 C CA . ASN A 1 88 ? -17.314 4.962 9.131 1.00 90.69 88 ASN A CA 1
ATOM 696 C C . ASN A 1 88 ? -15.972 5.267 8.433 1.00 90.69 88 ASN A C 1
ATOM 698 O O . ASN A 1 88 ? -15.908 5.178 7.212 1.00 90.69 88 ASN A O 1
ATOM 702 N N . ASN A 1 89 ? -14.905 5.557 9.181 1.00 94.31 89 ASN A N 1
ATOM 703 C CA . ASN A 1 89 ? -13.557 5.789 8.663 1.00 94.31 89 ASN A CA 1
ATOM 704 C C . ASN A 1 89 ? -12.704 4.508 8.620 1.00 94.31 89 ASN A C 1
ATOM 706 O O . ASN A 1 89 ? -11.510 4.582 8.343 1.00 94.31 89 ASN A O 1
ATOM 710 N N . TYR A 1 90 ? -13.289 3.341 8.900 1.00 95.44 90 TYR A N 1
ATOM 711 C CA . TYR A 1 90 ? -12.593 2.060 8.858 1.00 95.44 90 TYR A CA 1
ATOM 712 C C . TYR A 1 90 ? -13.134 1.124 7.782 1.00 95.44 90 TYR A C 1
ATOM 714 O O . TYR A 1 90 ? -14.350 0.988 7.614 1.00 95.44 90 TYR A O 1
ATOM 722 N N . LEU A 1 91 ? -12.212 0.424 7.123 1.00 97.12 91 LEU A N 1
ATOM 723 C CA . LEU A 1 91 ? -12.477 -0.734 6.274 1.00 97.12 91 LEU A CA 1
ATOM 724 C C . LEU A 1 91 ? -11.558 -1.897 6.673 1.00 97.12 91 LEU A C 1
ATOM 726 O O . LEU A 1 91 ? -10.438 -1.669 7.141 1.00 97.12 91 LEU A O 1
ATOM 730 N N . PRO A 1 92 ? -11.994 -3.152 6.504 1.00 98.00 92 PRO A N 1
ATOM 731 C CA . PRO A 1 92 ? -11.188 -4.298 6.878 1.00 98.00 92 PRO A CA 1
ATOM 732 C C . PRO A 1 92 ? -10.095 -4.541 5.827 1.00 98.00 92 PRO A C 1
ATOM 734 O O . PRO A 1 92 ? -10.290 -4.367 4.619 1.00 98.00 92 PRO A O 1
ATOM 737 N N . SER A 1 93 ? -8.903 -4.920 6.276 1.00 98.25 93 SER A N 1
ATOM 738 C CA . SER A 1 93 ? -7.763 -5.207 5.406 1.00 98.25 93 SER A CA 1
ATOM 739 C C . SER A 1 93 ? -6.923 -6.366 5.930 1.00 98.25 93 SER A C 1
ATOM 741 O O . SER A 1 93 ? -6.817 -6.575 7.141 1.00 98.25 93 SER A O 1
ATOM 743 N N . CYS A 1 94 ? -6.296 -7.111 5.017 1.00 97.88 94 CYS A N 1
ATOM 744 C CA . CYS A 1 94 ? -5.295 -8.100 5.398 1.00 97.88 94 CYS A CA 1
ATOM 745 C C . CYS A 1 94 ? -3.991 -7.405 5.831 1.00 97.88 94 CYS A C 1
ATOM 747 O O . CYS A 1 94 ? -3.716 -6.260 5.452 1.00 97.88 94 CYS A O 1
ATOM 749 N N . ALA A 1 95 ? -3.147 -8.112 6.586 1.00 96.06 95 ALA A N 1
ATOM 750 C CA . ALA A 1 95 ? -1.880 -7.576 7.087 1.00 96.06 95 ALA A CA 1
ATOM 751 C C . ALA A 1 95 ? -0.951 -7.055 5.974 1.00 96.06 95 ALA A C 1
ATOM 753 O O . ALA A 1 95 ? -0.280 -6.033 6.144 1.00 96.06 95 ALA A O 1
ATOM 754 N N . ILE A 1 96 ? -0.941 -7.724 4.816 1.00 95.62 96 ILE A N 1
ATOM 755 C CA . ILE A 1 96 ? -0.120 -7.337 3.662 1.00 95.62 96 ILE A CA 1
ATOM 756 C C . ILE A 1 96 ? -0.594 -5.993 3.103 1.00 95.62 96 ILE A C 1
ATOM 758 O O . ILE A 1 96 ? 0.197 -5.054 3.010 1.00 95.62 96 ILE A O 1
ATOM 762 N N . CYS A 1 97 ? -1.881 -5.873 2.772 1.00 96.88 97 CYS A N 1
ATOM 763 C CA . CYS A 1 97 ? -2.432 -4.660 2.175 1.00 96.88 97 CYS A CA 1
ATOM 764 C C . CYS A 1 97 ? -2.391 -3.469 3.136 1.00 96.88 97 CYS A C 1
ATOM 766 O O . CYS A 1 97 ? -2.000 -2.384 2.713 1.00 96.88 97 CYS A O 1
ATOM 768 N N . ASN A 1 98 ? -2.686 -3.673 4.424 1.00 95.94 98 ASN A N 1
ATOM 769 C CA . ASN A 1 98 ? -2.550 -2.634 5.449 1.00 95.94 98 ASN A CA 1
ATOM 770 C C . ASN A 1 98 ? -1.118 -2.067 5.492 1.00 95.94 98 ASN A C 1
ATOM 772 O O . ASN A 1 98 ? -0.900 -0.855 5.527 1.00 95.94 98 ASN A O 1
ATOM 776 N N . LYS A 1 99 ? -0.111 -2.949 5.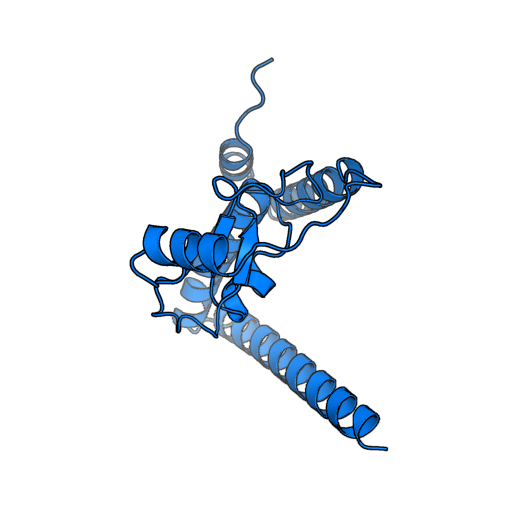425 1.00 93.69 99 LYS A N 1
ATOM 777 C CA . LYS A 1 99 ? 1.302 -2.552 5.419 1.00 93.69 99 LYS A CA 1
ATOM 778 C C . LYS A 1 99 ? 1.713 -1.837 4.130 1.00 93.69 99 LYS A C 1
ATOM 780 O O . LYS A 1 99 ? 2.493 -0.892 4.205 1.00 93.69 99 LYS A O 1
ATOM 785 N N . LEU A 1 100 ? 1.223 -2.290 2.975 1.00 94.38 100 LEU A N 1
ATOM 786 C CA . LEU A 1 100 ? 1.511 -1.668 1.678 1.00 94.38 100 LEU A CA 1
ATOM 787 C C . LEU A 1 100 ? 0.863 -0.286 1.553 1.00 94.38 100 LEU A C 1
ATOM 789 O O . LEU A 1 100 ? 1.494 0.638 1.046 1.00 94.38 100 LEU A O 1
ATOM 793 N N . ARG A 1 101 ? -0.375 -0.137 2.037 1.00 92.06 101 ARG A N 1
ATOM 794 C CA . ARG A 1 101 ? -1.105 1.131 1.993 1.00 92.06 101 ARG A CA 1
ATOM 795 C C . ARG A 1 101 ? -0.543 2.159 2.972 1.00 92.06 101 ARG A C 1
ATOM 797 O O . ARG A 1 101 ? -0.433 3.339 2.639 1.00 92.06 101 ARG A O 1
ATOM 804 N N . TRP A 1 102 ? -0.146 1.708 4.160 1.00 90.69 102 TRP A N 1
ATOM 805 C CA . TRP A 1 102 ? 0.447 2.542 5.200 1.00 90.69 102 TRP A CA 1
ATOM 806 C C . TRP A 1 102 ? -0.378 3.821 5.443 1.00 90.69 102 TRP A C 1
ATOM 808 O O . TRP A 1 102 ? -1.579 3.746 5.661 1.00 90.69 102 TRP A O 1
ATOM 818 N N . HIS A 1 103 ? 0.244 4.998 5.423 1.00 90.69 103 HIS A N 1
ATOM 819 C CA . HIS A 1 103 ? -0.457 6.284 5.503 1.00 90.69 103 HIS A CA 1
ATOM 820 C C . HIS A 1 103 ? -0.266 7.121 4.235 1.00 90.69 103 HIS A C 1
ATOM 822 O O . HIS A 1 103 ? -0.296 8.348 4.310 1.00 90.69 103 HIS A O 1
ATOM 828 N N . TYR A 1 104 ? -0.002 6.467 3.099 1.00 92.81 104 TYR A N 1
ATOM 829 C CA . TYR A 1 104 ? 0.103 7.143 1.809 1.00 92.81 104 TYR A CA 1
ATOM 830 C C . TYR A 1 104 ? -1.189 7.899 1.490 1.00 92.81 104 TYR A C 1
ATOM 832 O O . TYR A 1 104 ? -2.285 7.445 1.836 1.00 92.81 104 TYR A O 1
ATOM 840 N N . SER A 1 105 ? -1.058 9.054 0.836 1.00 89.62 105 SER A N 1
ATOM 841 C CA . SER A 1 105 ? -2.231 9.767 0.331 1.00 89.62 105 SER A CA 1
ATOM 842 C C . SER A 1 105 ? -2.925 8.944 -0.768 1.00 89.62 105 SER A C 1
ATOM 844 O O . SER A 1 105 ? -2.292 8.072 -1.381 1.00 89.62 105 SER A O 1
ATOM 846 N N . PRO A 1 106 ? -4.215 9.199 -1.052 1.00 88.62 106 PRO A N 1
ATOM 847 C CA . PRO A 1 106 ? -4.899 8.578 -2.185 1.00 88.62 106 PRO A CA 1
ATOM 848 C C . PRO A 1 106 ? -4.108 8.692 -3.497 1.00 88.62 106 PRO A C 1
ATOM 850 O O . PRO A 1 106 ? -4.037 7.741 -4.273 1.00 88.62 106 PRO A O 1
ATOM 853 N N . GLU A 1 107 ? -3.462 9.830 -3.721 1.00 89.81 107 GLU A N 1
ATOM 854 C CA . GLU A 1 107 ? -2.692 10.133 -4.922 1.00 89.81 107 GLU A CA 1
ATOM 855 C C . GLU A 1 107 ? -1.353 9.388 -4.956 1.00 89.81 107 GLU A C 1
ATOM 857 O O . GLU A 1 107 ? -1.001 8.819 -5.991 1.00 89.81 107 GLU A O 1
ATOM 862 N N . GLU A 1 108 ? -0.638 9.291 -3.826 1.00 92.12 108 GLU A N 1
ATOM 863 C CA . GLU A 1 108 ? 0.544 8.423 -3.720 1.00 92.12 108 GLU A CA 1
ATOM 864 C C . GLU A 1 108 ? 0.180 6.968 -4.036 1.00 92.12 108 GLU A C 1
ATOM 866 O O . GLU A 1 108 ? 0.877 6.323 -4.820 1.00 92.12 108 GLU A O 1
ATOM 871 N N . ILE A 1 109 ? -0.932 6.458 -3.490 1.00 93.06 109 ILE A N 1
ATOM 872 C CA . ILE A 1 109 ? -1.402 5.095 -3.773 1.00 93.06 109 ILE A CA 1
ATOM 873 C C . ILE A 1 109 ? -1.708 4.916 -5.260 1.00 93.06 109 ILE A C 1
ATOM 875 O O . ILE A 1 109 ? -1.283 3.926 -5.851 1.00 93.06 109 ILE A O 1
ATOM 879 N N . GLN A 1 110 ? -2.385 5.869 -5.900 1.00 92.50 110 GLN A N 1
ATOM 880 C CA . GLN A 1 110 ? -2.676 5.796 -7.334 1.00 92.50 110 GLN A CA 1
ATOM 881 C C . GLN A 1 110 ? -1.399 5.761 -8.188 1.00 92.50 110 GLN A C 1
ATOM 883 O O . GLN A 1 110 ? -1.324 4.987 -9.145 1.00 92.50 110 GLN A O 1
ATOM 888 N N . VAL A 1 111 ? -0.382 6.561 -7.844 1.00 93.62 111 VAL A N 1
ATOM 889 C CA . VAL A 1 111 ? 0.923 6.535 -8.525 1.00 93.62 111 VAL A CA 1
ATOM 890 C C . VAL A 1 111 ? 1.626 5.194 -8.302 1.00 93.62 111 VAL A C 1
ATOM 892 O O . VAL A 1 111 ? 2.101 4.595 -9.267 1.00 93.62 111 VAL A O 1
ATOM 895 N N . ILE A 1 112 ? 1.649 4.687 -7.064 1.00 95.19 112 ILE A N 1
ATOM 896 C CA . ILE A 1 112 ? 2.246 3.388 -6.714 1.00 95.19 112 ILE A CA 1
ATOM 897 C C . ILE A 1 112 ? 1.574 2.251 -7.493 1.00 95.19 112 ILE A C 1
ATOM 899 O O . ILE A 1 112 ? 2.267 1.430 -8.091 1.00 95.19 112 ILE A O 1
ATOM 903 N N . LEU A 1 113 ? 0.239 2.219 -7.544 1.00 94.94 113 LEU A N 1
ATOM 904 C CA . LEU A 1 113 ? -0.514 1.201 -8.280 1.00 94.94 113 LEU A CA 1
ATOM 905 C C . LEU A 1 113 ? -0.218 1.257 -9.782 1.00 94.94 113 LEU A C 1
ATOM 907 O O . LEU A 1 113 ? 0.042 0.221 -10.390 1.00 94.94 113 LEU A O 1
ATOM 911 N N . LYS A 1 114 ? -0.191 2.454 -10.383 1.00 94.56 114 LYS A N 1
ATOM 912 C CA . LYS A 1 114 ? 0.160 2.624 -11.803 1.00 94.56 114 LYS A CA 1
ATOM 913 C C . LYS A 1 114 ? 1.576 2.136 -12.106 1.00 94.56 114 LYS A C 1
ATOM 915 O O . LYS A 1 114 ? 1.769 1.427 -13.091 1.00 94.56 114 LYS A O 1
ATOM 920 N N . LEU A 1 115 ? 2.544 2.476 -11.253 1.00 95.56 115 LEU A N 1
ATOM 921 C CA . LEU A 1 115 ? 3.919 1.991 -11.371 1.00 95.56 115 LEU A CA 1
ATOM 922 C C . LEU A 1 115 ? 3.999 0.470 -11.235 1.00 95.56 115 LEU A C 1
ATOM 924 O O . LEU A 1 115 ? 4.684 -0.162 -12.030 1.00 95.56 115 LEU A O 1
ATOM 928 N N . GLY A 1 116 ? 3.278 -0.120 -10.279 1.00 96.38 116 GLY A N 1
ATOM 929 C CA . GLY A 1 116 ? 3.237 -1.568 -10.078 1.00 96.38 116 GLY A CA 1
ATOM 930 C C . GLY A 1 116 ? 2.637 -2.319 -11.269 1.00 96.38 116 GLY A C 1
ATOM 931 O O . GLY A 1 116 ? 3.218 -3.297 -11.732 1.00 96.38 116 GLY A O 1
ATOM 932 N N . VAL A 1 117 ? 1.516 -1.837 -11.818 1.00 96.38 117 VAL A N 1
ATOM 933 C CA . VAL A 1 117 ? 0.884 -2.421 -13.017 1.00 96.38 117 VAL A CA 1
ATOM 934 C C . VAL A 1 117 ? 1.807 -2.321 -14.235 1.00 96.38 117 VAL A C 1
ATOM 936 O O . VAL A 1 117 ? 1.977 -3.300 -14.967 1.00 96.38 117 VAL A O 1
ATOM 939 N N . TRP A 1 118 ? 2.444 -1.165 -14.438 1.00 96.38 118 TRP A N 1
ATOM 940 C CA . TRP A 1 118 ? 3.421 -0.986 -15.512 1.00 96.38 118 TRP A CA 1
ATOM 941 C C . TRP A 1 118 ? 4.635 -1.906 -15.333 1.00 96.38 118 TRP A C 1
ATOM 943 O O . TRP A 1 118 ? 4.989 -2.628 -16.261 1.00 96.38 118 TRP A O 1
ATOM 953 N N . ALA A 1 119 ? 5.228 -1.947 -14.137 1.00 9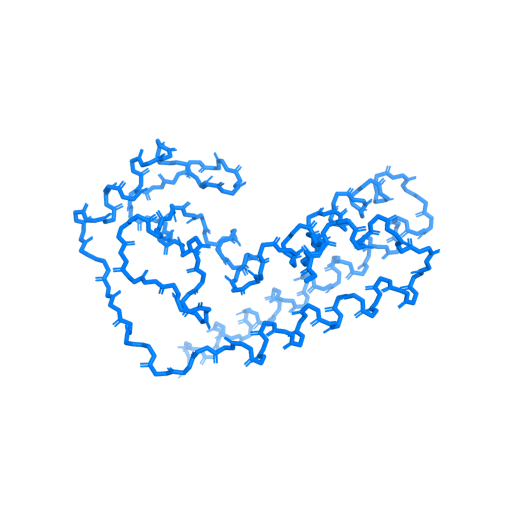7.69 119 ALA A N 1
ATOM 954 C CA . ALA A 1 119 ? 6.393 -2.776 -13.844 1.00 97.69 119 ALA A CA 1
ATOM 955 C C . ALA A 1 119 ? 6.088 -4.267 -14.026 1.00 97.69 119 ALA A C 1
ATOM 957 O O . ALA A 1 119 ? 6.887 -4.970 -14.630 1.00 97.69 119 ALA A O 1
ATOM 958 N N . LYS A 1 120 ? 4.908 -4.740 -13.595 1.00 97.62 120 LYS A N 1
ATOM 959 C CA . LYS A 1 120 ? 4.435 -6.106 -13.873 1.00 97.62 120 LYS A CA 1
ATOM 960 C C . LYS A 1 120 ? 4.432 -6.391 -15.375 1.00 97.62 120 LYS A C 1
ATOM 962 O O . LYS A 1 120 ? 4.924 -7.428 -15.796 1.00 97.62 120 LYS A O 1
ATOM 967 N N . THR A 1 121 ? 3.889 -5.471 -16.172 1.00 97.38 121 THR A N 1
ATOM 968 C CA . THR A 1 121 ? 3.839 -5.617 -17.636 1.00 97.38 121 THR A CA 1
ATOM 969 C C . THR A 1 121 ? 5.244 -5.717 -18.232 1.00 97.38 121 THR A C 1
ATOM 971 O O . THR A 1 121 ? 5.453 -6.503 -19.144 1.00 97.38 121 THR A O 1
ATOM 974 N N . LYS A 1 122 ? 6.211 -4.971 -17.683 1.00 97.50 122 LYS A N 1
ATOM 975 C CA . LYS A 1 122 ? 7.621 -5.050 -18.087 1.00 97.50 122 LYS A CA 1
ATOM 976 C C . LYS A 1 122 ? 8.317 -6.325 -17.640 1.00 97.50 122 LYS A C 1
ATOM 978 O O . LYS A 1 122 ? 9.092 -6.876 -18.391 1.00 97.50 122 LYS A O 1
ATOM 983 N N . VAL A 1 123 ? 8.023 -6.850 -16.458 1.00 97.50 123 VAL A N 1
ATOM 984 C CA . VAL A 1 123 ? 8.572 -8.153 -16.050 1.00 97.50 123 VAL A CA 1
ATOM 985 C C . VAL A 1 123 ? 8.092 -9.270 -16.982 1.00 97.50 123 VAL A C 1
ATOM 987 O O . VAL A 1 123 ? 8.871 -10.152 -17.315 1.00 97.50 123 VAL A O 1
ATOM 990 N N . LEU A 1 124 ? 6.834 -9.210 -17.429 1.00 96.88 124 LEU A N 1
ATOM 991 C CA . LEU A 1 124 ? 6.254 -10.210 -18.331 1.00 96.88 124 LEU A CA 1
ATOM 992 C C . LEU A 1 124 ? 6.782 -10.146 -19.769 1.00 96.88 124 LEU A C 1
ATOM 994 O O . LEU A 1 124 ? 6.572 -11.099 -20.508 1.00 96.88 124 LEU A O 1
ATOM 998 N N . ASP A 1 125 ? 7.413 -9.044 -20.180 1.00 94.56 125 ASP A N 1
ATOM 999 C CA . ASP A 1 125 ? 7.971 -8.932 -21.532 1.00 94.56 125 ASP A CA 1
ATOM 1000 C C . ASP A 1 125 ? 9.358 -9.580 -21.675 1.00 94.56 125 ASP A C 1
ATOM 1002 O O . ASP A 1 125 ? 9.856 -9.679 -22.792 1.00 94.56 125 ASP A O 1
ATOM 1006 N N . GLU A 1 126 ? 9.961 -10.022 -20.561 1.00 92.12 126 GLU A N 1
ATOM 1007 C CA . GLU A 1 126 ? 11.278 -10.677 -20.483 1.00 92.12 126 GLU A CA 1
ATOM 1008 C C . GLU A 1 126 ? 12.420 -9.923 -21.193 1.00 92.12 126 GLU A C 1
ATOM 1010 O O . GLU A 1 126 ? 13.484 -10.481 -21.452 1.00 92.12 126 GLU A O 1
ATOM 1015 N N . SER A 1 127 ? 12.246 -8.624 -21.455 1.00 96.81 127 SER A N 1
ATOM 1016 C CA . SER A 1 127 ? 13.318 -7.767 -21.959 1.00 96.81 127 SER A CA 1
ATOM 1017 C C . SER A 1 127 ? 14.441 -7.619 -20.931 1.00 96.81 127 SER A C 1
ATOM 1019 O O . SER A 1 127 ? 14.237 -7.829 -19.732 1.00 96.81 127 SER A O 1
ATOM 1021 N N . ASP A 1 128 ? 15.608 -7.131 -21.361 1.00 98.31 128 ASP A N 1
ATOM 1022 C CA . ASP A 1 128 ? 16.714 -6.795 -20.449 1.00 98.31 128 ASP A CA 1
ATOM 1023 C C . ASP A 1 128 ? 16.253 -5.899 -19.287 1.00 98.31 128 ASP A C 1
ATOM 1025 O O . ASP A 1 128 ? 16.646 -6.086 -18.133 1.00 98.31 128 ASP A O 1
ATOM 1029 N N . LEU A 1 129 ? 15.355 -4.947 -19.574 1.00 97.25 129 LEU A N 1
ATOM 1030 C CA . LEU A 1 129 ? 14.743 -4.098 -18.556 1.00 97.25 129 LEU A CA 1
ATOM 1031 C C . LEU A 1 129 ? 13.820 -4.898 -17.626 1.00 97.25 129 LEU A C 1
ATOM 1033 O O . LEU A 1 129 ? 13.881 -4.711 -16.410 1.00 97.25 129 LEU A O 1
ATOM 1037 N N . GLY A 1 130 ? 12.965 -5.765 -18.171 1.00 97.62 130 GLY A N 1
ATOM 1038 C CA . GLY A 1 130 ? 12.069 -6.629 -17.401 1.00 97.62 130 GLY A CA 1
ATOM 1039 C C . GLY A 1 130 ? 12.822 -7.534 -16.427 1.00 97.62 130 GLY A C 1
ATOM 1040 O O . GLY A 1 130 ? 12.519 -7.555 -15.229 1.00 97.62 130 GLY A O 1
ATOM 1041 N N . VAL A 1 131 ? 13.873 -8.196 -16.915 1.00 98.06 131 VAL A N 1
ATOM 1042 C CA . VAL A 1 131 ? 14.771 -9.040 -16.115 1.00 98.06 131 VAL A CA 1
ATOM 1043 C C . VAL A 1 131 ? 15.492 -8.212 -15.052 1.00 98.06 131 VAL A C 1
ATOM 1045 O O . VAL A 1 131 ? 15.556 -8.621 -13.889 1.00 98.06 131 VAL A O 1
ATOM 1048 N N . ALA A 1 132 ? 15.981 -7.015 -15.393 1.00 98.38 132 ALA A N 1
ATOM 1049 C CA . ALA A 1 132 ? 16.596 -6.120 -14.417 1.00 98.38 132 ALA A CA 1
ATOM 1050 C C . ALA A 1 132 ? 15.613 -5.742 -13.294 1.00 98.38 132 ALA A C 1
ATOM 1052 O O . ALA A 1 132 ? 15.951 -5.860 -12.113 1.00 98.38 132 ALA A O 1
ATOM 1053 N N . ILE A 1 133 ? 14.379 -5.349 -13.633 1.00 97.88 133 ILE A N 1
ATOM 1054 C CA . ILE A 1 133 ? 13.329 -5.033 -12.652 1.00 97.88 133 ILE A CA 1
ATOM 1055 C C . ILE A 1 133 ? 13.078 -6.234 -11.729 1.00 97.88 133 ILE A C 1
ATOM 1057 O O . ILE A 1 133 ? 13.086 -6.070 -10.504 1.00 97.88 133 ILE A O 1
ATOM 1061 N N . ALA A 1 134 ? 12.901 -7.434 -12.291 1.00 97.88 134 ALA A N 1
ATOM 1062 C CA . ALA A 1 134 ? 12.652 -8.654 -11.527 1.00 97.88 134 ALA A CA 1
ATOM 1063 C C . ALA A 1 134 ? 13.804 -8.972 -10.561 1.00 97.88 134 ALA A C 1
ATOM 1065 O O . ALA A 1 134 ? 13.574 -9.169 -9.365 1.00 97.88 134 ALA A O 1
ATOM 1066 N N . ASN A 1 135 ? 15.049 -8.930 -11.040 1.00 98.12 135 ASN A N 1
ATOM 1067 C CA . ASN A 1 135 ? 16.238 -9.199 -10.231 1.00 98.12 135 ASN A CA 1
ATOM 1068 C C . ASN A 1 135 ? 16.387 -8.206 -9.072 1.00 98.12 135 ASN A C 1
ATOM 1070 O O . ASN A 1 135 ? 16.620 -8.604 -7.926 1.00 98.12 135 ASN A O 1
ATOM 1074 N N . HIS A 1 136 ? 16.208 -6.908 -9.340 1.00 98.12 136 HIS A N 1
ATOM 1075 C CA . HIS A 1 136 ? 16.254 -5.882 -8.299 1.00 98.12 136 HIS A CA 1
ATOM 1076 C C . HIS A 1 136 ? 15.143 -6.071 -7.256 1.00 98.12 136 HIS A C 1
ATOM 1078 O O . HIS A 1 136 ? 15.402 -5.931 -6.055 1.00 98.12 136 HIS A O 1
ATOM 1084 N N . PHE A 1 137 ? 13.931 -6.430 -7.687 1.00 97.25 137 PHE A N 1
ATOM 1085 C CA . PHE A 1 137 ? 12.802 -6.673 -6.792 1.00 97.25 137 PHE A CA 1
ATOM 1086 C C . PHE A 1 137 ? 13.008 -7.917 -5.914 1.00 97.25 137 PHE A C 1
ATOM 1088 O O . PHE A 1 137 ? 12.872 -7.840 -4.691 1.00 97.25 137 PHE A O 1
ATOM 1095 N N . VAL A 1 138 ? 13.418 -9.048 -6.497 1.00 97.56 138 VAL A N 1
ATOM 1096 C CA . VAL A 1 138 ? 13.693 -10.289 -5.752 1.00 97.56 138 VAL A CA 1
ATOM 1097 C C . VAL A 1 138 ? 14.813 -10.074 -4.734 1.00 97.56 138 VAL A C 1
ATOM 1099 O O . VAL A 1 138 ? 14.666 -10.445 -3.566 1.00 97.56 138 VAL A O 1
ATOM 1102 N N . LYS A 1 139 ? 15.898 -9.393 -5.126 1.00 97.81 139 LYS A N 1
ATOM 1103 C CA . LYS A 1 139 ? 16.995 -9.038 -4.213 1.00 97.81 139 LYS A CA 1
ATOM 1104 C C . LYS A 1 139 ? 16.505 -8.202 -3.026 1.00 97.81 139 LYS A C 1
ATOM 1106 O O . LYS A 1 139 ? 16.930 -8.433 -1.890 1.00 97.81 139 LYS A O 1
ATOM 1111 N N . HIS A 1 140 ? 15.605 -7.247 -3.266 1.00 95.94 140 HIS A N 1
ATOM 1112 C CA . HIS A 1 140 ? 14.992 -6.451 -2.203 1.00 95.94 140 HIS A CA 1
ATOM 1113 C C . HIS A 1 140 ? 14.188 -7.324 -1.225 1.00 95.94 140 HIS A C 1
ATOM 1115 O O . HIS A 1 140 ? 14.418 -7.262 -0.014 1.00 95.94 140 HIS A O 1
ATOM 1121 N N . GLU A 1 141 ? 13.307 -8.186 -1.737 1.00 95.56 141 GLU A N 1
ATOM 1122 C CA . GLU A 1 141 ? 12.479 -9.081 -0.920 1.00 95.56 141 GLU A CA 1
ATOM 1123 C C . GLU A 1 141 ? 13.317 -10.062 -0.089 1.00 95.56 141 GLU A C 1
ATOM 1125 O O . GLU A 1 141 ? 13.050 -10.263 1.101 1.00 95.56 141 GLU A O 1
ATOM 1130 N N . MET A 1 142 ? 14.380 -10.624 -0.670 1.00 95.69 142 MET A N 1
ATOM 1131 C CA . MET A 1 142 ? 15.327 -11.481 0.052 1.00 95.69 142 MET A CA 1
ATOM 1132 C C . MET A 1 142 ? 15.972 -10.745 1.232 1.00 95.69 142 MET A C 1
ATOM 1134 O O . MET A 1 142 ? 16.025 -11.281 2.342 1.00 95.69 142 MET A O 1
ATOM 1138 N N . SER A 1 143 ? 16.392 -9.490 1.034 1.00 94.75 143 SER A N 1
ATOM 1139 C CA . SER A 1 143 ? 16.947 -8.664 2.113 1.00 94.75 143 SER A CA 1
ATOM 1140 C C . SER A 1 143 ? 15.934 -8.440 3.242 1.00 94.75 143 SER A C 1
ATOM 1142 O O . SER A 1 143 ? 16.278 -8.554 4.421 1.00 94.75 143 SER A O 1
ATOM 1144 N N . LEU A 1 144 ? 14.666 -8.168 2.910 1.00 90.88 144 LEU A N 1
ATOM 1145 C CA . LEU A 1 144 ? 13.613 -7.999 3.914 1.00 90.88 144 LEU A CA 1
ATOM 1146 C C . LEU A 1 144 ? 13.358 -9.283 4.711 1.00 90.88 144 LEU A C 1
ATOM 1148 O O . LEU A 1 144 ? 13.174 -9.209 5.927 1.00 90.88 144 LEU A O 1
ATOM 1152 N N . ARG A 1 145 ? 13.365 -10.451 4.057 1.00 91.88 145 ARG A N 1
ATOM 1153 C CA . ARG A 1 145 ? 13.221 -11.756 4.726 1.00 91.88 145 ARG A CA 1
ATOM 1154 C C . ARG A 1 145 ? 14.368 -12.007 5.703 1.00 91.88 145 ARG A C 1
ATOM 1156 O O . ARG A 1 145 ? 14.109 -12.379 6.846 1.00 91.88 145 ARG A O 1
ATOM 1163 N N . GLN A 1 146 ? 15.606 -11.729 5.294 1.00 91.19 146 GLN A N 1
ATOM 1164 C CA . GLN A 1 146 ? 16.775 -11.913 6.156 1.00 91.19 146 GLN A CA 1
ATOM 1165 C C . GLN A 1 146 ? 16.727 -11.009 7.393 1.00 91.19 146 GLN A C 1
ATOM 1167 O O . GLN A 1 146 ? 16.980 -11.466 8.506 1.00 91.19 146 GLN A O 1
ATOM 1172 N N . LYS A 1 147 ? 16.329 -9.741 7.223 1.00 88.94 147 LYS A N 1
ATOM 1173 C CA . LYS A 1 147 ? 16.155 -8.811 8.350 1.00 88.94 147 LYS A CA 1
ATOM 1174 C C . LYS A 1 147 ? 15.098 -9.303 9.339 1.00 88.94 147 LYS A C 1
ATOM 1176 O O . LYS A 1 147 ? 15.325 -9.240 10.541 1.00 88.94 147 LYS A O 1
ATOM 1181 N N . ARG A 1 148 ? 13.970 -9.836 8.850 1.00 86.00 148 ARG A N 1
ATOM 1182 C CA . ARG A 1 148 ? 12.911 -10.395 9.713 1.00 86.00 148 ARG A CA 1
ATOM 1183 C C . ARG A 1 148 ? 13.407 -11.600 10.516 1.00 86.00 148 ARG A C 1
ATOM 1185 O O . ARG A 1 148 ? 13.147 -11.642 11.712 1.00 86.00 148 ARG A O 1
ATOM 1192 N N . LYS A 1 149 ? 14.163 -12.516 9.893 1.00 81.56 149 LYS A N 1
ATOM 1193 C CA . LYS A 1 149 ? 14.787 -13.659 10.587 1.00 81.56 149 LYS A CA 1
ATOM 1194 C C . LYS A 1 149 ? 15.756 -13.203 11.682 1.00 81.56 149 LYS A C 1
ATOM 1196 O O . LYS A 1 149 ? 15.649 -13.646 12.817 1.00 81.56 149 LYS A O 1
ATOM 1201 N N . GLY A 1 150 ? 16.642 -12.254 11.374 1.00 77.81 150 GLY A N 1
ATOM 1202 C CA . GLY A 1 150 ? 17.586 -11.714 12.359 1.00 77.81 150 GLY A CA 1
ATOM 1203 C C . GLY A 1 150 ? 16.914 -10.996 13.537 1.00 77.81 150 GLY A C 1
ATOM 1204 O O . GLY A 1 150 ? 17.417 -11.048 14.653 1.00 77.81 150 GLY A O 1
ATOM 1205 N N . SER A 1 151 ? 15.771 -10.339 13.315 1.00 72.94 151 SER A N 1
ATOM 1206 C CA . SER A 1 151 ? 14.983 -9.724 14.392 1.00 72.94 151 SER A CA 1
ATOM 1207 C C . SER A 1 151 ? 14.187 -10.728 15.230 1.00 72.94 151 SER A C 1
ATOM 1209 O O . SER A 1 151 ? 13.931 -10.431 16.391 1.0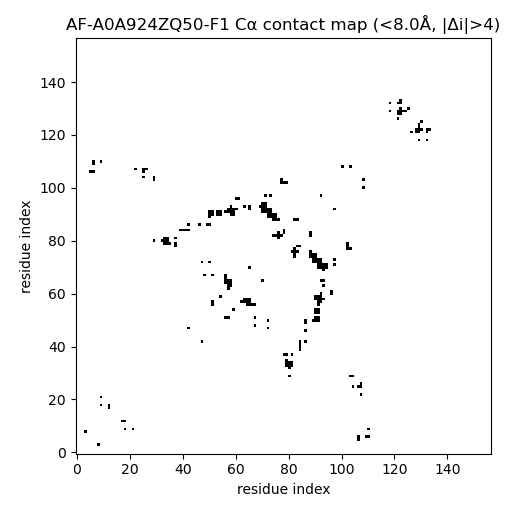0 72.94 151 SER A O 1
ATOM 1211 N N . ALA A 1 152 ? 13.789 -11.876 14.671 1.00 69.69 152 ALA A N 1
ATOM 1212 C CA . ALA A 1 152 ? 13.122 -12.945 15.417 1.00 69.69 152 ALA A CA 1
ATOM 1213 C C . ALA A 1 152 ? 14.101 -13.628 16.384 1.00 69.69 152 ALA A C 1
ATOM 1215 O O . ALA A 1 152 ? 13.847 -13.647 17.581 1.00 69.69 152 ALA A O 1
ATOM 1216 N N . ASN A 1 153 ? 15.285 -14.015 15.897 1.00 63.88 153 ASN A N 1
ATOM 1217 C CA . ASN A 1 153 ? 16.315 -14.652 16.727 1.00 63.88 153 ASN A CA 1
ATOM 1218 C C . ASN A 1 153 ? 16.830 -13.758 17.872 1.00 63.88 153 ASN A C 1
ATOM 1220 O O . ASN A 1 153 ? 17.341 -14.265 18.857 1.00 63.88 153 ASN A O 1
ATOM 1224 N N . LYS A 1 154 ? 16.717 -12.426 17.758 1.00 60.12 154 LYS A N 1
ATOM 1225 C CA . LYS A 1 154 ? 17.091 -11.479 18.828 1.00 60.12 154 LYS A CA 1
ATOM 1226 C C . LYS A 1 154 ? 16.027 -11.294 19.913 1.00 60.12 154 LYS A C 1
ATOM 1228 O O . LYS A 1 154 ? 16.310 -10.622 20.892 1.00 60.12 154 LYS A O 1
ATOM 1233 N N . LYS A 1 155 ? 14.799 -11.778 19.707 1.00 57.69 155 LYS A N 1
ATOM 1234 C CA . LYS A 1 155 ? 13.716 -11.699 20.703 1.00 57.69 155 LYS A CA 1
ATOM 1235 C C . LYS A 1 155 ? 13.611 -12.955 21.571 1.00 57.69 155 LYS A C 1
ATOM 1237 O O . LYS A 1 155 ? 12.858 -12.938 22.536 1.00 57.69 155 LYS A O 1
ATOM 1242 N N . GLU A 1 156 ? 14.317 -14.019 21.198 1.00 51.41 156 GLU A N 1
ATOM 1243 C CA . GLU A 1 156 ? 14.328 -15.322 21.879 1.00 51.41 156 GLU A CA 1
ATOM 1244 C C . GLU A 1 156 ? 15.590 -15.530 22.745 1.00 51.41 156 GLU A C 1
ATOM 1246 O O . GLU A 1 156 ? 15.770 -16.604 23.311 1.00 51.41 156 GLU A O 1
ATOM 1251 N N . VAL A 1 157 ? 16.443 -14.501 22.857 1.00 45.41 157 VAL A N 1
ATOM 1252 C CA . VAL A 1 157 ? 17.612 -14.409 23.753 1.00 45.41 157 VAL A CA 1
ATOM 1253 C C . VAL A 1 157 ? 17.371 -13.268 24.728 1.00 45.41 157 VAL A C 1
ATOM 1255 O O . VAL A 1 157 ? 17.677 -13.446 25.924 1.00 45.41 157 VAL A O 1
#

Mean predicted aligned error: 5.98 Å